Protein AF-A0A6G0XK33-F1 (afdb_monomer_lite)

Structure (mmCIF, N/CA/C/O backbone):
data_AF-A0A6G0XK33-F1
#
_entry.id   AF-A0A6G0XK33-F1
#
loop_
_atom_site.group_PDB
_atom_site.id
_atom_site.type_symbol
_atom_site.label_atom_id
_atom_site.label_alt_id
_atom_site.label_comp_id
_atom_site.label_asym_id
_atom_site.label_entity_id
_atom_site.label_seq_id
_atom_site.pdbx_PDB_ins_code
_atom_site.Cartn_x
_atom_site.Cartn_y
_atom_site.Cartn_z
_atom_site.occupancy
_atom_site.B_iso_or_equiv
_atom_site.auth_seq_id
_atom_site.auth_comp_id
_atom_site.auth_asym_id
_atom_site.auth_atom_id
_atom_site.pdbx_PDB_model_num
ATOM 1 N N . MET A 1 1 ? 7.598 -5.407 4.322 1.00 71.81 1 MET A N 1
ATOM 2 C CA . MET A 1 1 ? 8.531 -4.328 3.914 1.00 71.81 1 MET A CA 1
ATOM 3 C C . MET A 1 1 ? 7.950 -3.004 4.393 1.00 71.81 1 MET A C 1
ATOM 5 O O . MET A 1 1 ? 6.736 -2.869 4.337 1.00 71.81 1 MET A O 1
ATOM 9 N N . THR A 1 2 ? 8.752 -2.069 4.912 1.00 80.19 2 THR A N 1
ATOM 10 C CA . THR A 1 2 ? 8.251 -0.721 5.251 1.00 80.19 2 THR A CA 1
ATOM 11 C C . THR A 1 2 ? 8.235 0.158 4.001 1.00 80.19 2 THR A C 1
ATOM 13 O O . THR A 1 2 ? 9.024 -0.073 3.087 1.00 80.19 2 THR A O 1
ATOM 16 N N . ILE A 1 3 ? 7.376 1.179 3.959 1.00 76.44 3 ILE A N 1
ATOM 17 C CA . ILE A 1 3 ? 7.241 2.055 2.781 1.00 76.44 3 ILE A CA 1
ATOM 18 C C . ILE A 1 3 ? 8.584 2.714 2.423 1.00 76.44 3 ILE A C 1
ATOM 20 O O . ILE A 1 3 ? 8.983 2.682 1.262 1.00 76.44 3 ILE A O 1
ATOM 24 N N . ASN A 1 4 ? 9.348 3.185 3.414 1.00 78.94 4 ASN A N 1
ATOM 25 C CA . ASN A 1 4 ? 10.683 3.761 3.189 1.00 78.94 4 ASN A CA 1
ATOM 26 C C . ASN A 1 4 ? 11.664 2.768 2.544 1.00 78.94 4 ASN A C 1
ATOM 28 O O . ASN A 1 4 ? 12.493 3.154 1.733 1.00 78.94 4 ASN A O 1
ATOM 32 N N . LYS A 1 5 ? 11.562 1.473 2.869 1.00 82.56 5 LYS A N 1
ATOM 33 C CA . LYS A 1 5 ? 12.413 0.430 2.271 1.00 82.56 5 LYS A CA 1
ATOM 34 C C . LYS A 1 5 ? 11.968 0.020 0.863 1.00 82.56 5 LYS A C 1
ATOM 36 O O . LYS A 1 5 ? 12.699 -0.698 0.198 1.00 82.56 5 LYS A O 1
ATOM 41 N N . SER A 1 6 ? 10.780 0.443 0.430 1.00 79.06 6 SER A N 1
ATOM 42 C CA . SER A 1 6 ? 10.279 0.228 -0.935 1.00 79.06 6 SER A CA 1
ATOM 43 C C . SER A 1 6 ? 10.623 1.378 -1.889 1.00 79.06 6 SER A C 1
ATOM 45 O O . SER A 1 6 ? 10.241 1.352 -3.058 1.00 79.06 6 SER A O 1
ATOM 47 N N . GLU A 1 7 ? 11.320 2.411 -1.406 1.00 78.19 7 GLU A N 1
ATOM 48 C CA . GLU A 1 7 ? 11.733 3.536 -2.237 1.00 78.19 7 GLU A CA 1
ATOM 49 C C . GLU A 1 7 ? 12.669 3.095 -3.370 1.00 78.19 7 GLU A C 1
ATOM 51 O O . GLU A 1 7 ? 13.553 2.270 -3.174 1.00 78.19 7 GLU A O 1
ATOM 56 N N . GLY A 1 8 ? 12.431 3.610 -4.580 1.00 80.69 8 GLY A N 1
ATOM 57 C CA . GLY A 1 8 ? 13.196 3.245 -5.779 1.00 80.69 8 GLY A CA 1
ATOM 58 C C . GLY A 1 8 ? 12.767 1.933 -6.446 1.00 80.69 8 GLY A C 1
ATOM 59 O O . GLY A 1 8 ? 13.221 1.644 -7.549 1.00 80.69 8 GLY A O 1
ATOM 60 N N . HIS A 1 9 ? 11.847 1.174 -5.844 1.00 80.19 9 HIS A N 1
ATOM 61 C CA . HIS A 1 9 ? 11.331 -0.071 -6.411 1.00 80.19 9 HIS A CA 1
ATOM 62 C C . HIS A 1 9 ? 9.883 0.080 -6.895 1.00 80.19 9 HIS A C 1
ATOM 64 O O . HIS A 1 9 ? 9.042 0.674 -6.218 1.00 80.19 9 HIS A O 1
ATOM 70 N N . SER A 1 10 ? 9.591 -0.481 -8.072 1.00 82.31 10 SER A N 1
ATOM 71 C CA . SER A 1 10 ? 8.218 -0.665 -8.560 1.00 82.31 10 SER A CA 1
ATOM 72 C C . SER A 1 10 ? 7.717 -2.044 -8.137 1.00 82.31 10 SER A C 1
ATOM 74 O O . SER A 1 10 ? 8.432 -3.034 -8.287 1.00 82.31 10 SER A O 1
ATOM 76 N N . LEU A 1 11 ? 6.503 -2.114 -7.593 1.00 83.19 11 LEU A N 1
ATOM 77 C CA . LEU A 1 11 ? 5.881 -3.342 -7.106 1.00 83.19 11 LEU A CA 1
ATOM 78 C C . LEU A 1 11 ? 4.692 -3.712 -7.998 1.00 83.19 11 LEU A C 1
ATOM 80 O O . LEU A 1 11 ? 3.807 -2.894 -8.242 1.00 83.19 11 LEU A O 1
ATOM 84 N N . ASN A 1 12 ? 4.630 -4.974 -8.431 1.00 85.56 12 ASN A N 1
ATOM 85 C CA . ASN A 1 12 ? 3.498 -5.481 -9.221 1.00 85.56 12 ASN A CA 1
ATOM 86 C C . ASN A 1 12 ? 2.204 -5.558 -8.397 1.00 85.56 12 ASN A C 1
ATOM 88 O O . ASN A 1 12 ? 1.112 -5.422 -8.945 1.00 85.56 12 ASN A O 1
ATOM 92 N N . MET A 1 13 ? 2.337 -5.782 -7.087 1.00 84.50 13 MET A N 1
ATOM 93 C CA . MET A 1 13 ? 1.247 -5.825 -6.118 1.00 84.50 13 MET A CA 1
ATOM 94 C C . MET A 1 13 ? 1.753 -5.356 -4.753 1.00 84.50 13 MET A C 1
ATOM 96 O O . MET A 1 13 ? 2.890 -5.653 -4.380 1.00 84.50 13 MET A O 1
ATOM 100 N N . ALA A 1 14 ? 0.918 -4.639 -4.002 1.00 85.75 14 ALA A N 1
ATOM 101 C CA . ALA A 1 14 ? 1.248 -4.192 -2.655 1.00 85.75 14 ALA A CA 1
ATOM 102 C C . ALA A 1 14 ? 0.034 -4.265 -1.722 1.00 85.75 14 ALA A C 1
ATOM 104 O O . ALA A 1 14 ? -1.077 -3.883 -2.083 1.00 85.75 14 ALA A O 1
ATOM 105 N N . GLY A 1 15 ? 0.273 -4.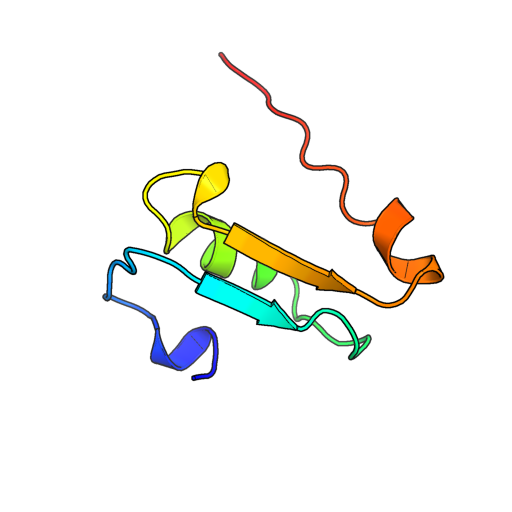731 -0.496 1.00 85.00 15 GLY A N 1
ATOM 106 C CA . GLY A 1 15 ? -0.662 -4.620 0.618 1.00 85.00 15 GLY A CA 1
ATOM 107 C C . GLY A 1 15 ? -0.181 -3.545 1.588 1.00 85.00 15 GLY A C 1
ATOM 108 O O . GLY A 1 15 ? 0.981 -3.581 1.996 1.00 85.00 15 GLY A O 1
ATOM 109 N N . VAL A 1 16 ? -1.044 -2.602 1.963 1.00 82.88 16 VAL A N 1
ATOM 110 C CA . VAL A 1 16 ? -0.724 -1.564 2.952 1.00 82.88 16 VAL A CA 1
ATOM 111 C C . VAL A 1 16 ? -1.588 -1.751 4.187 1.00 82.88 16 VAL A C 1
ATOM 113 O O . VAL A 1 16 ? -2.817 -1.784 4.104 1.00 82.88 16 VAL A O 1
ATOM 116 N N . ASP A 1 17 ? -0.928 -1.871 5.334 1.00 81.75 17 ASP A N 1
ATOM 117 C CA . ASP A 1 17 ? -1.573 -2.051 6.628 1.00 81.75 17 ASP A CA 1
ATOM 118 C C . ASP A 1 17 ? -1.835 -0.700 7.309 1.00 81.75 17 ASP A C 1
ATOM 120 O O . ASP A 1 17 ? -0.935 -0.076 7.856 1.00 81.75 17 ASP A O 1
ATOM 124 N N . PHE A 1 18 ? -3.089 -0.267 7.254 1.00 75.50 18 PHE A N 1
ATOM 125 C CA . PHE A 1 18 ? -3.690 0.925 7.857 1.00 75.50 18 PHE A CA 1
ATOM 126 C C . PHE A 1 18 ? -4.348 0.658 9.216 1.00 75.50 18 PHE A C 1
ATOM 128 O O . PHE A 1 18 ? -5.254 1.390 9.633 1.00 75.50 18 PHE A O 1
ATOM 135 N N . ARG A 1 19 ? -3.958 -0.418 9.907 1.00 79.00 19 ARG A N 1
ATOM 136 C CA . ARG A 1 19 ? -4.484 -0.685 11.249 1.00 79.00 19 ARG A CA 1
ATOM 137 C C . ARG A 1 19 ? -3.845 0.181 12.326 1.00 79.00 19 ARG A C 1
ATOM 139 O O . ARG A 1 19 ? -4.524 0.474 13.302 1.00 79.00 19 ARG A O 1
ATOM 14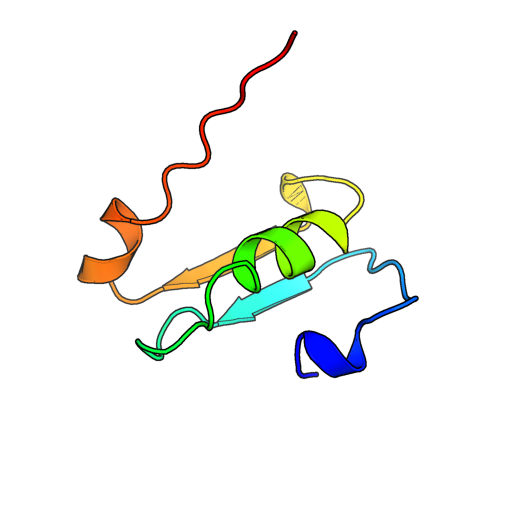6 N N . GLU A 1 20 ? -2.614 0.628 12.120 1.00 71.75 20 GLU A N 1
ATOM 147 C CA . GLU A 1 20 ? -1.926 1.559 13.015 1.00 71.75 20 GLU A CA 1
ATOM 148 C C . GLU A 1 20 ? -2.290 3.012 12.667 1.00 71.75 20 GLU A C 1
ATOM 150 O O . GLU A 1 20 ? -2.314 3.400 11.497 1.00 71.75 20 GLU A O 1
ATOM 155 N N . GLU A 1 21 ? -2.570 3.835 13.681 1.00 60.84 21 GLU A N 1
ATOM 156 C CA . GLU A 1 21 ? -3.048 5.216 13.494 1.00 60.84 21 GLU A CA 1
ATOM 157 C C . GLU A 1 21 ? -1.990 6.171 12.918 1.00 60.84 21 GLU A C 1
ATOM 159 O O . GLU A 1 21 ? -2.329 7.223 12.371 1.00 60.84 21 GLU A O 1
ATOM 164 N N . SER A 1 22 ? -0.706 5.819 13.016 1.00 60.75 22 SER A N 1
ATOM 165 C CA . SER A 1 22 ? 0.398 6.726 12.706 1.00 60.75 22 SER A CA 1
ATOM 166 C C . SER A 1 22 ? 1.007 6.436 11.338 1.00 60.75 22 SER A C 1
ATOM 168 O O . SER A 1 22 ? 2.053 5.800 11.213 1.00 60.75 22 SER A O 1
ATOM 170 N N . PHE A 1 23 ? 0.370 6.955 10.289 1.00 64.94 23 PHE A N 1
ATOM 171 C CA . PHE A 1 23 ? 1.082 7.224 9.044 1.00 64.94 23 PHE A CA 1
ATOM 172 C C . PHE A 1 23 ? 1.569 8.674 9.052 1.00 64.94 23 PHE A C 1
ATOM 174 O O . PHE A 1 23 ? 0.746 9.596 9.062 1.00 64.94 23 PHE A O 1
ATOM 181 N N . PRO A 1 24 ? 2.892 8.910 8.996 1.00 65.81 24 PRO A N 1
ATOM 182 C CA . PRO A 1 24 ? 3.430 10.228 8.701 1.00 65.81 24 PRO A CA 1
ATOM 183 C C . PRO A 1 24 ? 2.785 10.787 7.427 1.00 65.81 24 PRO A C 1
ATOM 185 O O . PRO A 1 24 ? 2.563 10.052 6.457 1.00 65.81 24 PRO A O 1
ATOM 188 N N . ARG A 1 25 ? 2.479 12.092 7.423 1.00 69.06 25 ARG A N 1
ATOM 189 C CA . ARG A 1 25 ? 1.885 12.785 6.267 1.00 69.06 25 ARG A CA 1
ATOM 190 C C . ARG A 1 25 ? 2.621 12.401 4.975 1.00 69.06 25 ARG A C 1
ATOM 192 O O . ARG A 1 25 ? 3.835 12.531 4.895 1.00 69.06 25 ARG A O 1
ATOM 199 N N . GLY A 1 26 ? 1.874 11.923 3.978 1.00 68.25 26 GLY A N 1
ATOM 200 C CA . GLY A 1 26 ? 2.404 11.572 2.655 1.00 68.25 26 GLY A CA 1
ATOM 201 C C . GLY A 1 26 ? 2.814 10.107 2.454 1.00 68.25 26 GLY A C 1
ATOM 202 O O . GLY A 1 26 ? 2.897 9.676 1.311 1.00 68.25 26 GLY A O 1
ATOM 203 N N . GLN A 1 27 ? 2.975 9.293 3.503 1.00 73.69 27 GLN A N 1
ATOM 204 C CA . GLN A 1 27 ? 3.381 7.881 3.351 1.00 73.69 27 GLN A CA 1
ATOM 205 C C . GLN A 1 27 ? 2.361 7.044 2.560 1.0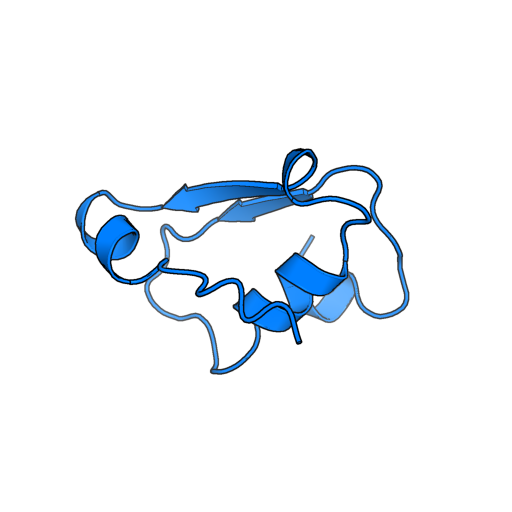0 73.69 27 GLN A C 1
ATOM 207 O O . GLN A 1 27 ? 2.733 6.200 1.747 1.00 73.69 27 GLN A O 1
ATOM 212 N N . PHE A 1 28 ? 1.066 7.336 2.714 1.00 74.81 28 PHE A N 1
ATOM 213 C CA . PHE A 1 28 ? 0.025 6.697 1.907 1.00 74.81 28 PHE A CA 1
ATOM 214 C C . PHE A 1 28 ? 0.167 6.997 0.411 1.00 74.81 28 PHE A C 1
ATOM 216 O O . PHE A 1 28 ? 0.017 6.105 -0.422 1.00 74.81 28 PHE A O 1
ATOM 223 N N . TYR A 1 29 ? 0.489 8.248 0.077 1.00 76.56 29 TY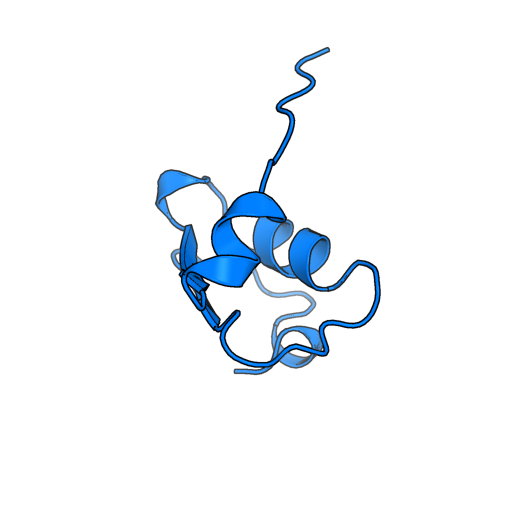R A N 1
ATOM 224 C CA . TYR A 1 29 ? 0.718 8.660 -1.303 1.00 76.56 29 TYR A CA 1
ATOM 225 C C . TYR A 1 29 ? 1.920 7.921 -1.895 1.00 76.56 29 TYR A C 1
ATOM 227 O O . TYR A 1 29 ? 1.837 7.392 -3.002 1.00 76.56 29 TYR A O 1
ATOM 235 N N . VAL A 1 30 ? 3.001 7.802 -1.117 1.00 76.00 30 VAL A N 1
ATOM 236 C CA . VAL A 1 30 ? 4.184 7.036 -1.517 1.00 76.00 30 VAL A CA 1
ATOM 237 C C . VAL A 1 30 ? 3.808 5.589 -1.822 1.00 76.00 30 VAL A C 1
ATOM 239 O O . VAL A 1 30 ? 4.194 5.093 -2.873 1.00 76.00 30 VAL A O 1
ATOM 242 N N . ALA A 1 31 ? 3.015 4.931 -0.970 1.00 76.12 31 ALA A N 1
ATOM 243 C CA . ALA A 1 31 ? 2.581 3.554 -1.202 1.00 76.12 31 ALA A CA 1
ATOM 244 C C . ALA A 1 31 ? 1.711 3.401 -2.465 1.00 76.12 31 ALA A C 1
ATOM 246 O O . ALA A 1 31 ? 1.899 2.448 -3.219 1.00 76.12 31 ALA A O 1
ATOM 247 N N . CYS A 1 32 ? 0.813 4.355 -2.735 1.00 77.88 32 CYS A N 1
ATOM 248 C CA . CYS A 1 32 ? -0.000 4.361 -3.955 1.00 77.88 32 CYS A CA 1
ATOM 249 C C . CYS A 1 32 ? 0.854 4.484 -5.224 1.00 77.88 32 CYS A C 1
ATOM 251 O O . CYS A 1 32 ? 0.524 3.885 -6.241 1.00 77.88 32 CYS A O 1
ATOM 253 N N . PHE A 1 33 ? 1.962 5.226 -5.166 1.00 80.38 33 PHE A N 1
ATOM 254 C CA . PHE A 1 33 ? 2.858 5.418 -6.307 1.00 80.38 33 PHE A CA 1
ATOM 255 C C . PHE A 1 33 ? 3.798 4.225 -6.561 1.00 80.38 33 PHE A C 1
ATOM 257 O O . PHE A 1 33 ? 4.458 4.171 -7.595 1.00 80.38 33 PHE A O 1
ATOM 264 N N . ARG A 1 34 ? 3.884 3.253 -5.638 1.00 80.56 34 ARG A N 1
ATOM 265 C CA . ARG A 1 34 ? 4.712 2.046 -5.834 1.00 80.56 34 ARG A CA 1
ATOM 266 C C . ARG A 1 34 ? 4.058 0.996 -6.722 1.00 80.56 34 ARG A C 1
ATOM 268 O O . ARG A 1 34 ? 4.758 0.085 -7.153 1.00 80.56 34 ARG A O 1
ATOM 275 N N . VAL A 1 35 ? 2.758 1.102 -6.986 1.00 82.50 35 VAL A N 1
ATOM 276 C CA . VAL A 1 35 ? 2.021 0.145 -7.817 1.00 82.50 35 VAL A CA 1
ATOM 277 C C . VAL A 1 35 ? 1.636 0.755 -9.158 1.00 82.50 35 VAL A C 1
ATOM 279 O O . VAL A 1 35 ? 1.306 1.933 -9.259 1.00 82.50 35 VAL A O 1
ATOM 282 N N . SER A 1 36 ? 1.637 -0.071 -10.199 1.00 82.81 36 SER A N 1
ATOM 283 C CA . SER A 1 36 ? 1.310 0.349 -11.569 1.00 82.81 36 SER A CA 1
ATOM 284 C C . SER A 1 36 ? -0.192 0.558 -11.799 1.00 82.81 36 SER A C 1
ATOM 286 O O . SER A 1 36 ? -0.592 1.189 -12.773 1.00 82.81 36 SER A O 1
ATOM 288 N N . SER A 1 37 ? -1.036 0.005 -10.923 1.00 83.69 37 SER A N 1
ATOM 289 C CA . SER A 1 37 ? -2.494 0.101 -10.991 1.00 83.69 37 SER A CA 1
ATOM 290 C C . SER A 1 37 ? -3.098 0.098 -9.592 1.00 83.69 37 SER A C 1
ATOM 292 O O . SER A 1 37 ? -2.615 -0.590 -8.693 1.00 83.69 37 SER A O 1
ATOM 294 N N . VAL A 1 38 ? -4.223 0.797 -9.427 1.00 80.56 38 VAL A N 1
ATOM 295 C CA . VAL A 1 38 ? -5.017 0.784 -8.186 1.00 80.56 38 VAL A CA 1
ATOM 296 C C . VAL A 1 38 ? -5.535 -0.623 -7.871 1.00 80.56 38 VAL A C 1
ATOM 298 O O . VAL A 1 38 ? -5.623 -0.992 -6.706 1.00 80.56 38 VAL A O 1
ATOM 301 N N . SER A 1 39 ? -5.819 -1.439 -8.892 1.00 84.44 39 SER A N 1
ATOM 302 C CA . SER A 1 39 ? -6.243 -2.837 -8.714 1.00 84.44 39 SER A CA 1
ATOM 303 C C . SER A 1 39 ? -5.165 -3.721 -8.080 1.00 84.44 39 SER A C 1
ATOM 305 O O . SER A 1 39 ? -5.475 -4.784 -7.552 1.00 84.44 39 SER A O 1
ATOM 307 N N . SER A 1 40 ? -3.906 -3.286 -8.131 1.00 85.44 40 SER A N 1
ATOM 308 C CA . SER A 1 40 ? -2.764 -3.974 -7.534 1.00 85.44 40 SER A CA 1
ATOM 309 C C . SER A 1 40 ? -2.486 -3.537 -6.089 1.00 85.44 40 SER A C 1
ATOM 311 O O . SER A 1 40 ? -1.515 -4.007 -5.492 1.00 85.44 40 SER A O 1
ATOM 313 N N . LEU A 1 41 ? -3.306 -2.643 -5.522 1.00 85.25 41 LEU A N 1
ATOM 314 C CA . LEU A 1 41 ? -3.178 -2.147 -4.154 1.00 85.25 41 LEU A CA 1
ATOM 315 C C . LEU A 1 41 ? -4.301 -2.693 -3.273 1.00 85.25 41 LEU A C 1
ATOM 317 O O . LEU A 1 41 ? -5.478 -2.427 -3.506 1.00 85.25 41 LEU A O 1
ATOM 321 N N . VAL A 1 42 ? -3.930 -3.397 -2.208 1.00 85.31 42 VAL A N 1
ATOM 322 C CA . VAL A 1 42 ? -4.864 -3.851 -1.175 1.00 85.31 42 VAL A CA 1
ATOM 323 C C . VAL A 1 42 ? -4.618 -3.048 0.093 1.00 85.31 42 VAL A C 1
ATOM 325 O O . VAL A 1 42 ? -3.486 -2.941 0.559 1.00 85.31 42 VAL A O 1
ATOM 328 N N . ILE A 1 43 ? -5.676 -2.478 0.664 1.00 83.06 43 ILE A N 1
ATOM 329 C CA . ILE A 1 43 ? -5.587 -1.686 1.891 1.00 83.06 43 ILE A CA 1
ATOM 330 C C . ILE A 1 43 ? -6.305 -2.425 3.015 1.00 83.06 43 ILE A C 1
ATOM 332 O O . ILE A 1 43 ? -7.507 -2.670 2.942 1.00 83.06 43 ILE A O 1
ATOM 336 N N . LEU A 1 44 ? -5.564 -2.748 4.070 1.00 84.19 44 LEU A N 1
ATOM 337 C CA . LEU A 1 44 ? -6.104 -3.312 5.299 1.00 84.19 44 LEU A CA 1
ATOM 338 C C . LEU A 1 44 ? -6.273 -2.189 6.319 1.00 84.19 44 LEU A C 1
ATOM 340 O O . LEU A 1 44 ? -5.285 -1.725 6.858 1.00 84.19 44 LEU A O 1
ATOM 344 N N . ALA A 1 45 ? -7.491 -1.740 6.605 1.00 80.94 45 ALA A N 1
ATOM 345 C CA . ALA A 1 45 ? -7.734 -0.644 7.548 1.00 80.94 45 ALA A CA 1
ATOM 346 C C . ALA A 1 45 ? -8.716 -1.050 8.651 1.00 80.94 45 ALA A C 1
ATOM 348 O O . ALA A 1 45 ? -9.611 -1.866 8.426 1.00 80.94 45 ALA A O 1
ATOM 349 N N . GLN A 1 46 ? -8.597 -0.436 9.835 1.00 78.81 46 GLN A N 1
ATOM 350 C CA . GLN A 1 46 ? -9.666 -0.505 10.836 1.00 78.81 46 GLN A CA 1
ATOM 351 C C . GLN A 1 46 ? -10.925 0.199 10.308 1.00 78.81 46 GLN A C 1
ATOM 353 O O . GLN A 1 46 ? -10.827 1.212 9.612 1.00 78.81 46 GLN A O 1
ATOM 358 N N . LYS A 1 47 ? -12.113 -0.312 10.659 1.00 70.88 47 LYS A N 1
ATOM 359 C CA . LYS A 1 47 ? -13.420 0.142 10.138 1.00 70.88 47 LYS A CA 1
ATOM 360 C C . LYS A 1 47 ? -13.619 1.661 10.222 1.00 70.88 47 LYS A C 1
ATOM 362 O O . LYS A 1 47 ? -14.203 2.269 9.328 1.00 70.88 47 LYS A O 1
ATOM 367 N N . GLU A 1 48 ? -13.096 2.275 11.273 1.00 67.88 48 GLU A N 1
ATOM 368 C CA . GLU A 1 48 ? -13.193 3.710 11.548 1.00 67.88 48 GLU A CA 1
ATOM 369 C C . GLU A 1 48 ? -12.263 4.551 10.655 1.00 67.88 48 GLU A C 1
ATOM 371 O O . GLU A 1 48 ? -12.604 5.672 10.273 1.00 67.88 48 GLU A O 1
ATOM 376 N N . ASN A 1 49 ? -11.134 3.979 10.226 1.00 63.78 49 ASN A N 1
ATOM 377 C CA . ASN A 1 49 ? -10.152 4.626 9.354 1.00 63.78 49 ASN A CA 1
ATOM 378 C C . ASN A 1 49 ? -10.519 4.550 7.863 1.00 63.78 49 ASN A C 1
ATOM 380 O O . ASN A 1 49 ? -10.036 5.368 7.081 1.00 63.78 49 ASN A O 1
ATOM 384 N N . ILE A 1 50 ? -11.444 3.667 7.463 1.00 61.38 50 ILE A N 1
ATOM 385 C CA . ILE A 1 50 ? -11.916 3.552 6.068 1.00 61.38 50 ILE A CA 1
ATOM 386 C C . ILE A 1 50 ? -12.507 4.882 5.563 1.00 61.38 50 ILE A C 1
ATOM 388 O O . ILE A 1 50 ? -12.302 5.257 4.411 1.00 61.38 50 ILE A O 1
ATOM 392 N N . LYS A 1 51 ? -13.173 5.663 6.430 1.00 57.97 51 LYS A N 1
ATOM 393 C CA . LYS A 1 51 ? -13.739 6.978 6.063 1.00 57.97 51 LYS A CA 1
ATOM 394 C C . LYS A 1 51 ? -12.678 8.012 5.663 1.00 57.97 51 LYS A C 1
ATOM 396 O O . LYS A 1 51 ? -12.999 8.931 4.909 1.00 57.97 51 LYS A O 1
ATOM 401 N N . LYS A 1 52 ? -11.441 7.872 6.157 1.00 57.41 52 LYS A N 1
ATOM 402 C CA . LYS A 1 52 ? -10.313 8.774 5.864 1.00 57.41 52 LYS A CA 1
ATOM 403 C C . LYS A 1 52 ? -9.648 8.451 4.518 1.00 57.41 52 LYS A C 1
ATOM 405 O O . LYS A 1 52 ? -8.976 9.308 3.953 1.00 57.41 52 LYS A O 1
ATOM 410 N N . ILE A 1 53 ? -9.880 7.257 3.967 1.00 60.16 53 ILE A N 1
ATOM 411 C CA . ILE A 1 53 ? -9.318 6.801 2.689 1.00 60.16 53 ILE A CA 1
ATOM 412 C C . ILE A 1 53 ? -10.295 7.154 1.558 1.00 60.16 53 ILE A C 1
ATOM 414 O O . ILE A 1 53 ? -10.897 6.295 0.920 1.00 60.16 53 ILE A O 1
ATOM 418 N N . LYS A 1 54 ? -10.496 8.450 1.308 1.00 55.06 54 LYS A N 1
ATOM 419 C CA . LYS A 1 54 ? -11.149 8.923 0.078 1.00 55.06 54 LYS A CA 1
ATOM 420 C C . LYS A 1 54 ? -10.074 9.438 -0.867 1.00 55.06 54 LYS A C 1
ATOM 422 O O . LYS A 1 54 ? -9.696 10.604 -0.795 1.00 55.06 54 LYS A O 1
ATOM 427 N N . ILE A 1 55 ? -9.582 8.579 -1.760 1.00 54.53 55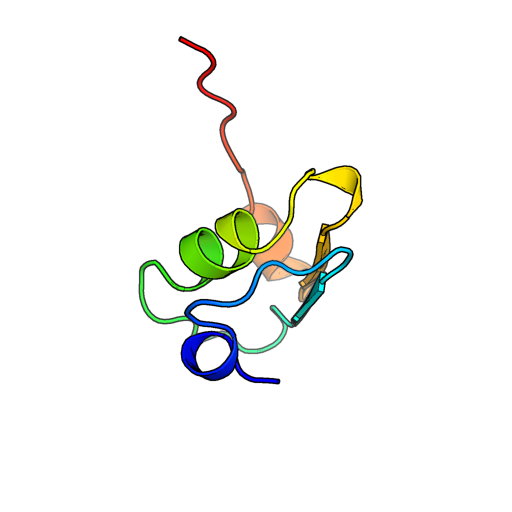 ILE A N 1
ATOM 428 C CA . ILE A 1 55 ? -8.751 9.037 -2.878 1.00 54.53 55 ILE A CA 1
ATOM 429 C C . ILE A 1 55 ? -9.688 9.731 -3.871 1.00 54.53 55 ILE A C 1
ATOM 431 O O . ILE A 1 55 ? -10.443 9.074 -4.586 1.00 54.53 55 ILE A O 1
ATOM 435 N N . LYS A 1 56 ? -9.684 11.069 -3.894 1.00 45.59 56 LYS A N 1
ATOM 436 C CA . LYS A 1 56 ? -10.309 11.819 -4.988 1.00 45.59 56 LYS A CA 1
ATOM 437 C C . LYS A 1 56 ? -9.458 11.604 -6.234 1.00 45.59 56 LYS A C 1
ATOM 439 O O . LYS A 1 56 ? -8.302 12.010 -6.279 1.00 45.59 56 LYS A O 1
ATOM 444 N N . LYS A 1 57 ? -10.031 10.940 -7.233 1.00 40.81 57 LYS A N 1
ATOM 445 C CA . LYS A 1 57 ? -9.448 10.846 -8.569 1.00 40.81 57 LYS A CA 1
ATOM 446 C C . LYS A 1 57 ? -9.709 12.187 -9.265 1.00 40.81 57 LYS A C 1
ATOM 448 O O . LYS A 1 57 ? -10.760 12.359 -9.870 1.00 40.81 57 LYS A O 1
ATOM 453 N N . GLU A 1 58 ? -8.813 13.160 -9.122 1.00 41.06 58 GLU A N 1
ATOM 454 C CA . GLU A 1 58 ? -8.813 14.325 -10.017 1.00 41.06 58 GLU A CA 1
ATOM 455 C C . GLU A 1 58 ? -8.083 13.918 -11.298 1.00 41.06 58 GLU A C 1
ATOM 457 O O . GLU A 1 58 ? -6.860 13.972 -11.391 1.00 41.06 58 GLU A O 1
ATOM 462 N N . LEU A 1 59 ? -8.854 13.409 -12.260 1.00 37.22 59 LEU A N 1
ATOM 463 C CA . LEU A 1 59 ? -8.422 13.335 -13.651 1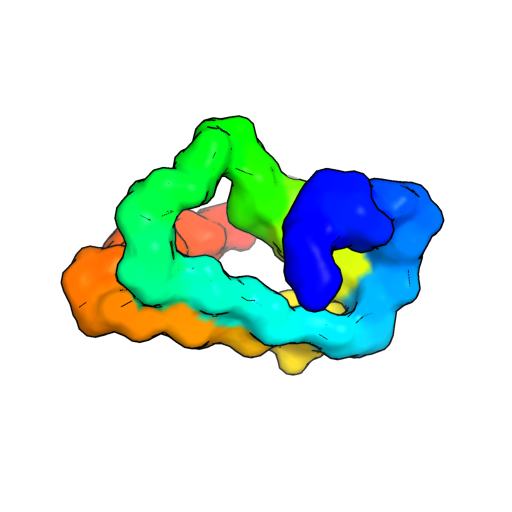.00 37.22 59 LEU A CA 1
ATOM 464 C C . LEU A 1 59 ? -8.511 14.759 -14.219 1.00 37.22 59 LEU A C 1
ATOM 466 O O . LEU A 1 59 ? -9.612 15.297 -14.328 1.00 37.22 59 LEU A O 1
ATOM 470 N N . LYS A 1 60 ? -7.357 15.368 -14.504 1.00 35.06 60 LYS A N 1
ATOM 471 C CA . LYS A 1 60 ? -7.241 16.496 -15.436 1.00 35.06 60 LYS A CA 1
ATOM 472 C C . LYS A 1 60 ? -7.109 15.965 -16.855 1.00 35.06 60 LYS A C 1
ATOM 474 O O . LYS A 1 60 ? -6.452 14.910 -17.005 1.00 35.06 60 LYS A O 1
#

pLDDT: mean 72.61, std 13.12, range [35.06, 85.75]

Foldseek 3Di:
DQLVVCPPAADQADEAEAQDPDDDPCSVVSRVVSHPDPVRYHYHHDPVCVVVPDDPPPDD

Secondary structure (DSSP, 8-state):
--GGGGTT--BSSEEEEE-SS---TTHHHHHHHTBSSGGGEEEEE-TTTGGG--------

Sequence (60 aa):
MTINKSEGHSLNMAGVDFREESFPRGQFYVACFRVSSVSSLVILAQKENIKKIKIKKELK

Radius of gyration: 11.67 Å; chains: 1; bounding box: 27×22×29 Å

Organism: Aphis craccivora (NCBI:txid307492)